Protein AF-A0A1C2IQT3-F1 (afdb_monomer)

Radius of gyration: 15.0 Å; Cα contacts (8 Å, |Δi|>4): 95; chains: 1; bounding box: 45×23×40 Å

Organism: Acidithiobacillus thiooxidans (NCBI:txid930)

Mean predicted aligned error: 9.31 Å

pLDDT: mean 73.06, std 16.14, range [29.69, 90.25]

Sequence (119 aa):
MACEVQERSLEPLPKTLYGWYGCHVRKELSIRDALYTIPDLINIDALQNAEMCPLHGIIHQIGGGEELVQLHQEWHLNYAQAASQLQSGFSMDTLREDLDATRNKLRTLIERKIGLRPA

Foldseek 3Di:
DDPPPPPPDPPPQPPAVLSVLLCCLVVVPPLVVCLVPPLVPDDLVCLLDLVNPPSLVCCVVSVHDPVLNVLSNLLSNLSSVSSVVVVVPDDVVVSVVVNVVSSVVNNCVSCVVSVHDDD

Secondary structure (DSSP, 8-state):
--------------SSHHHHHHHHHHHTHHHHHHHHH-GGG--HHHHT-GGGSTTGGGTTTTT--HHHHHHHHHHHHHHHHHHHHHHTT--HHHHHHHHHHHHHHHHHHHHHHTTPPP-

Solvent-accessible surface area (backbone atoms only — not comparable to full-atom values): 6983 Å² total; per-residue (Å²): 133,85,83,79,74,81,75,78,72,86,68,79,62,52,101,41,68,51,29,53,50,45,48,47,72,73,59,51,53,61,64,56,52,38,53,75,74,47,33,81,78,56,59,46,77,61,39,50,37,36,80,75,35,75,69,53,74,40,35,62,80,50,70,44,53,69,71,54,54,52,42,50,38,52,40,24,40,51,51,22,52,46,38,53,40,43,64,70,69,52,59,67,80,81,45,45,64,64,54,49,49,44,50,49,52,47,48,47,54,45,30,58,74,73,72,42,79,80,129

Structure (mmCIF, N/CA/C/O backbone):
data_AF-A0A1C2IQT3-F1
#
_entry.id   AF-A0A1C2IQT3-F1
#
loop_
_atom_site.group_PDB
_atom_site.id
_atom_site.type_symbol
_atom_site.label_atom_id
_atom_site.label_alt_id
_atom_site.label_comp_id
_atom_site.label_asym_id
_atom_site.label_entity_id
_atom_site.label_seq_id
_atom_site.pdbx_PDB_ins_code
_atom_site.Cartn_x
_atom_site.Cartn_y
_atom_site.Cartn_z
_atom_site.occupancy
_atom_site.B_iso_or_equiv
_atom_site.auth_seq_id
_atom_site.auth_comp_id
_atom_site.auth_asym_id
_atom_site.auth_atom_id
_atom_site.pdbx_PDB_model_num
ATOM 1 N N . MET A 1 1 ? -29.081 0.317 -4.951 1.00 36.09 1 MET A N 1
ATOM 2 C CA . MET A 1 1 ? -28.092 1.362 -5.290 1.00 36.09 1 MET A CA 1
ATOM 3 C C . MET A 1 1 ? -26.826 0.662 -5.733 1.00 36.09 1 MET A C 1
ATOM 5 O O . MET A 1 1 ? -26.226 -0.026 -4.920 1.00 36.09 1 MET A O 1
ATOM 9 N N . ALA A 1 2 ? -26.492 0.744 -7.019 1.00 31.72 2 ALA A N 1
ATOM 10 C CA . ALA A 1 2 ? -25.230 0.233 -7.536 1.00 31.72 2 ALA A CA 1
ATOM 11 C C . ALA A 1 2 ? -24.120 1.207 -7.123 1.00 31.72 2 ALA A C 1
ATOM 13 O O . ALA A 1 2 ? -24.223 2.404 -7.382 1.00 31.72 2 ALA A O 1
ATOM 14 N N . CYS A 1 3 ? -23.107 0.703 -6.421 1.00 29.69 3 CYS A N 1
ATOM 15 C CA . CYS A 1 3 ? -21.893 1.454 -6.143 1.00 29.69 3 CYS A CA 1
ATOM 16 C C . CYS A 1 3 ? -21.087 1.473 -7.444 1.00 29.69 3 CYS A C 1
ATOM 18 O O . CYS A 1 3 ? -20.400 0.507 -7.771 1.00 29.69 3 CYS A O 1
ATOM 20 N N . GLU A 1 4 ? -21.250 2.527 -8.238 1.00 30.80 4 GLU A N 1
ATOM 21 C CA . GLU A 1 4 ? -20.409 2.770 -9.404 1.00 30.80 4 GLU A CA 1
ATOM 22 C C . GLU A 1 4 ? -19.025 3.200 -8.914 1.00 30.80 4 GLU A C 1
ATOM 24 O O . GLU A 1 4 ? -18.711 4.383 -8.786 1.00 30.80 4 GLU A O 1
ATOM 29 N N . VAL A 1 5 ? -18.177 2.216 -8.614 1.00 36.88 5 VAL A N 1
ATOM 30 C CA . VAL A 1 5 ? -16.735 2.441 -8.569 1.00 36.88 5 VAL A CA 1
ATOM 31 C C . VAL A 1 5 ? -16.333 2.745 -10.007 1.00 36.88 5 VAL A C 1
ATOM 33 O O . VAL A 1 5 ? -16.208 1.840 -10.829 1.00 36.88 5 VAL A O 1
ATOM 36 N N . GLN A 1 6 ? -16.174 4.027 -10.341 1.00 33.28 6 GLN A N 1
ATOM 37 C CA . GLN A 1 6 ? -15.450 4.420 -11.547 1.00 33.28 6 GLN A CA 1
ATOM 38 C C . GLN A 1 6 ? -13.994 3.970 -11.381 1.00 33.28 6 GLN A C 1
ATOM 40 O O . GLN A 1 6 ? -13.122 4.734 -10.963 1.00 33.28 6 GLN A O 1
ATOM 45 N N . GLU A 1 7 ? -13.730 2.701 -11.690 1.00 39.50 7 GLU A N 1
ATOM 46 C CA . GLU A 1 7 ? -12.392 2.197 -11.950 1.00 39.50 7 GLU A CA 1
ATOM 47 C C . GLU A 1 7 ? -11.865 2.945 -13.174 1.00 39.50 7 GLU A C 1
ATOM 49 O O . GLU A 1 7 ? -12.146 2.606 -14.324 1.00 39.50 7 GLU A O 1
ATOM 54 N N . ARG A 1 8 ? -11.135 4.038 -12.927 1.00 41.66 8 ARG A N 1
ATOM 55 C CA . ARG A 1 8 ? -10.430 4.761 -13.982 1.00 41.66 8 ARG A CA 1
ATOM 56 C C . ARG A 1 8 ? -9.512 3.781 -14.717 1.00 41.66 8 ARG A C 1
ATOM 58 O O . ARG A 1 8 ? -8.607 3.201 -14.115 1.00 41.66 8 ARG A O 1
ATOM 65 N N . SER A 1 9 ? -9.835 3.628 -16.003 1.00 39.44 9 SER A N 1
ATOM 66 C CA . SER A 1 9 ? -9.127 2.986 -17.113 1.00 39.44 9 SER A CA 1
ATOM 67 C C . SER A 1 9 ? -7.888 2.161 -16.747 1.00 39.44 9 SER A C 1
ATOM 69 O O . SER A 1 9 ? -6.862 2.674 -16.294 1.00 39.44 9 SER A O 1
ATOM 71 N N . LEU A 1 10 ? -7.985 0.863 -17.037 1.00 42.66 10 LEU A N 1
ATOM 72 C CA . LEU A 1 10 ? -6.881 -0.080 -17.191 1.00 42.66 10 LEU A CA 1
ATOM 73 C C . LEU A 1 10 ? -6.022 0.322 -18.405 1.00 42.66 10 LEU A C 1
ATOM 75 O O . LEU A 1 10 ? -5.975 -0.403 -19.398 1.00 42.66 10 LEU A O 1
ATOM 79 N N . GLU A 1 11 ? -5.351 1.474 -18.376 1.00 45.00 11 GLU A N 1
ATOM 80 C CA . GLU A 1 11 ? -4.244 1.658 -19.314 1.00 45.00 11 GLU A CA 1
ATOM 81 C C . GLU A 1 11 ? -3.223 0.552 -19.044 1.00 45.00 11 GLU A C 1
ATOM 83 O O . GLU A 1 11 ? -2.983 0.224 -17.873 1.00 45.00 11 GLU A O 1
ATOM 88 N N . PRO A 1 12 ? -2.690 -0.102 -20.090 1.00 50.00 12 PRO A N 1
ATOM 89 C CA . PRO A 1 12 ? -1.898 -1.295 -19.897 1.00 50.00 12 PRO A CA 1
ATOM 90 C C . PRO A 1 12 ? -0.638 -0.903 -19.134 1.00 50.00 12 PRO A C 1
ATOM 92 O O . PRO A 1 12 ? 0.298 -0.336 -19.697 1.00 50.00 12 PRO A O 1
ATOM 95 N N . LEU A 1 13 ? -0.618 -1.230 -17.839 1.00 51.34 13 LEU A N 1
ATOM 96 C CA . LEU A 1 13 ? 0.615 -1.310 -17.076 1.00 51.34 13 LEU A CA 1
ATOM 97 C C . LEU A 1 13 ? 1.577 -2.153 -17.924 1.00 51.34 13 LEU A C 1
ATOM 99 O O . LEU A 1 13 ? 1.156 -3.186 -18.465 1.00 51.34 13 LEU A O 1
ATOM 103 N N . PRO A 1 14 ? 2.818 -1.689 -18.145 1.00 53.06 14 PRO A N 1
ATOM 104 C CA . PRO A 1 14 ? 3.712 -2.338 -19.088 1.00 53.06 14 PRO A CA 1
ATOM 105 C C . PRO A 1 14 ? 3.828 -3.825 -18.747 1.00 53.06 14 PRO A C 1
ATOM 107 O O . PRO A 1 14 ? 3.830 -4.191 -17.572 1.00 53.06 14 PRO A O 1
ATOM 110 N N . LYS A 1 15 ? 3.933 -4.691 -19.767 1.00 57.09 15 LYS A N 1
ATOM 111 C CA . LYS A 1 15 ? 4.136 -6.151 -19.620 1.00 57.09 15 LYS A CA 1
ATOM 112 C C . LYS A 1 15 ? 5.527 -6.491 -19.049 1.00 57.09 15 LYS A C 1
ATOM 114 O O . LYS A 1 15 ? 6.178 -7.435 -19.483 1.00 57.09 15 LYS A O 1
ATOM 119 N N . THR A 1 16 ? 6.024 -5.674 -18.132 1.00 60.72 16 THR A N 1
ATOM 120 C CA . THR A 1 16 ? 7.279 -5.832 -17.414 1.00 60.72 16 THR A CA 1
ATOM 121 C C . THR A 1 16 ? 6.968 -6.379 -16.027 1.00 60.72 16 THR A C 1
ATOM 123 O O . THR A 1 16 ? 5.892 -6.138 -15.474 1.00 60.72 16 THR A O 1
ATOM 126 N N . LEU A 1 17 ? 7.921 -7.094 -15.427 1.0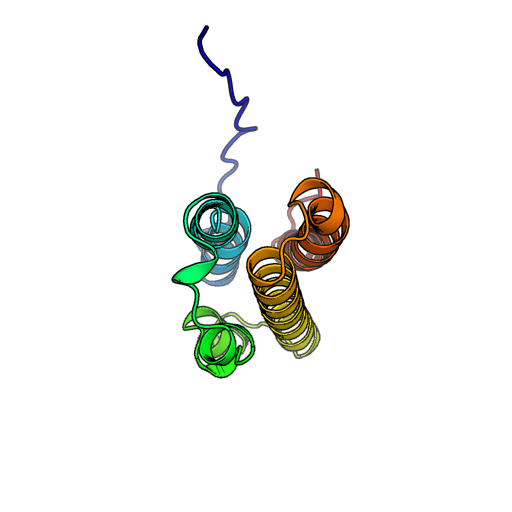0 62.00 17 LEU A N 1
ATOM 127 C CA . LEU A 1 17 ? 7.790 -7.549 -14.038 1.00 62.00 17 LEU A CA 1
ATOM 128 C C . LEU A 1 17 ? 7.555 -6.369 -13.074 1.00 62.00 17 LEU A C 1
ATOM 130 O O . LEU A 1 17 ? 6.858 -6.511 -12.074 1.00 62.00 17 LEU A O 1
ATOM 134 N N . TYR A 1 18 ? 8.051 -5.181 -13.428 1.00 66.94 18 TYR A N 1
ATOM 135 C CA . TYR A 1 18 ? 7.810 -3.938 -12.702 1.00 66.94 18 TYR A CA 1
ATOM 136 C C . TYR A 1 18 ? 6.353 -3.449 -12.808 1.00 66.94 18 TYR A C 1
ATOM 138 O O . TYR A 1 18 ? 5.764 -3.029 -11.814 1.00 66.94 18 TYR A O 1
ATOM 146 N N . GLY A 1 19 ? 5.737 -3.548 -13.992 1.00 61.91 19 GLY A N 1
ATOM 147 C CA . GLY A 1 19 ? 4.310 -3.270 -14.181 1.00 61.91 19 GLY A CA 1
ATOM 148 C C . GLY A 1 19 ? 3.415 -4.276 -13.4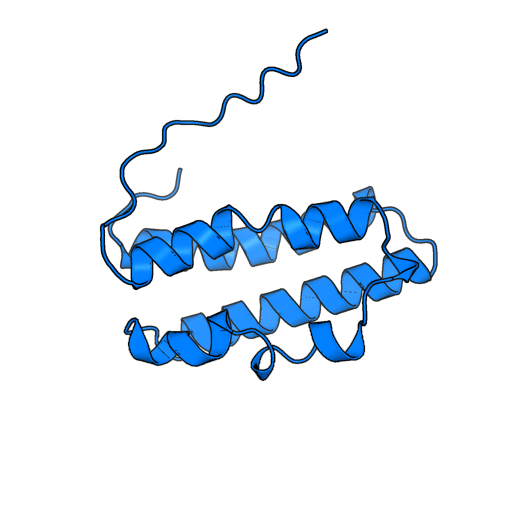51 1.00 61.91 19 GLY A C 1
ATOM 149 O O . GLY A 1 19 ? 2.427 -3.875 -12.842 1.00 61.91 19 GLY A O 1
ATOM 150 N N . TRP A 1 20 ? 3.799 -5.559 -13.426 1.00 69.56 20 TRP A N 1
ATOM 151 C CA . TRP A 1 20 ? 3.125 -6.602 -12.639 1.00 69.56 20 TRP A CA 1
ATOM 152 C C . TRP A 1 20 ? 3.204 -6.326 -11.131 1.00 69.56 20 TRP A C 1
ATOM 154 O O . TRP A 1 20 ? 2.181 -6.354 -10.452 1.00 69.56 20 TRP A O 1
ATOM 164 N N . TYR A 1 21 ? 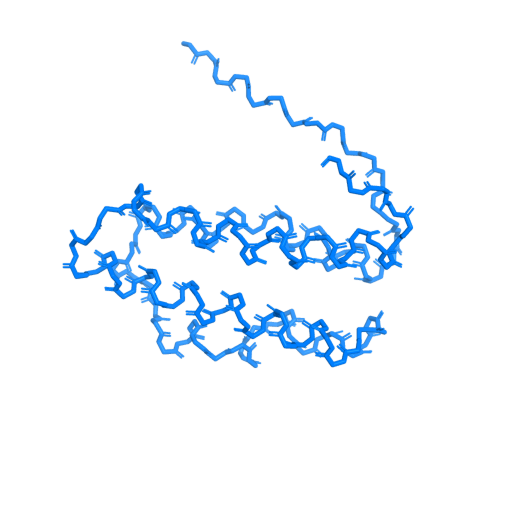4.384 -5.974 -10.613 1.00 72.12 21 TYR A N 1
ATOM 165 C CA . TYR A 1 21 ? 4.565 -5.563 -9.217 1.00 72.12 21 TYR A CA 1
ATOM 166 C C . TYR A 1 21 ? 3.699 -4.339 -8.876 1.00 72.12 21 TYR A C 1
ATOM 168 O O . TYR A 1 21 ? 2.990 -4.331 -7.871 1.00 72.12 21 TYR A O 1
ATOM 176 N N . GLY A 1 22 ? 3.668 -3.342 -9.765 1.00 68.00 22 GLY A N 1
ATOM 177 C CA . GLY A 1 22 ? 2.793 -2.178 -9.642 1.00 68.00 22 GLY A CA 1
ATOM 178 C C . GLY A 1 22 ? 1.303 -2.510 -9.647 1.00 68.00 22 GLY A C 1
ATOM 179 O O . GLY A 1 22 ? 0.547 -1.916 -8.877 1.00 68.00 22 GLY A O 1
ATOM 180 N N . CYS A 1 23 ? 0.869 -3.484 -10.460 1.00 68.44 23 CYS A N 1
ATOM 181 C CA . CYS A 1 23 ? -0.496 -4.006 -10.396 1.00 68.44 23 CYS A CA 1
ATOM 182 C C . CYS A 1 23 ? -0.811 -4.541 -9.004 1.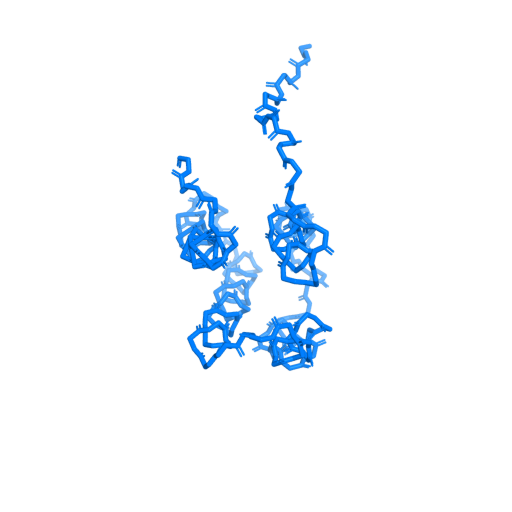00 68.44 23 CYS A C 1
ATOM 184 O O . CYS A 1 23 ? -1.885 -4.238 -8.505 1.00 68.44 23 CYS A O 1
ATOM 186 N N . HIS A 1 24 ? 0.084 -5.321 -8.395 1.00 72.31 24 HIS A N 1
ATOM 187 C CA . HIS A 1 24 ? -0.147 -5.905 -7.071 1.00 72.31 24 HIS A CA 1
ATOM 188 C C . HIS A 1 24 ? -0.205 -4.845 -5.986 1.00 72.31 24 HIS A C 1
ATOM 190 O O . HIS A 1 24 ? -1.201 -4.772 -5.283 1.00 72.31 24 HIS A O 1
ATOM 196 N N . VAL A 1 25 ? 0.756 -3.922 -5.947 1.00 69.00 25 VAL A N 1
ATOM 197 C CA . VAL A 1 25 ? 0.715 -2.784 -5.013 1.00 69.00 25 VAL A CA 1
ATOM 198 C C . VAL A 1 25 ? -0.582 -1.972 -5.153 1.00 69.00 25 VAL A C 1
ATOM 200 O O . VAL A 1 25 ? -1.161 -1.534 -4.162 1.00 69.00 25 VAL A O 1
ATOM 203 N N . ARG A 1 26 ? -1.075 -1.779 -6.384 1.00 63.38 26 ARG A N 1
ATOM 204 C CA . ARG A 1 26 ? -2.332 -1.061 -6.651 1.00 63.38 26 ARG A CA 1
ATOM 205 C C . ARG A 1 26 ? -3.585 -1.895 -6.336 1.00 63.38 26 ARG A C 1
ATOM 207 O O . ARG A 1 26 ? -4.602 -1.314 -5.967 1.00 63.38 26 ARG A O 1
ATOM 214 N N . LYS A 1 27 ? -3.535 -3.218 -6.530 1.00 58.66 27 LYS A N 1
ATOM 215 C CA . LYS A 1 27 ? -4.650 -4.173 -6.370 1.00 58.66 27 LYS A CA 1
ATOM 216 C C . LYS A 1 27 ? -4.700 -4.854 -5.007 1.00 58.66 27 LYS A C 1
ATOM 218 O O . LYS A 1 27 ? -5.633 -5.622 -4.792 1.00 58.66 27 LYS A O 1
ATOM 223 N N . GLU A 1 28 ? -3.782 -4.555 -4.091 1.00 60.12 28 GLU A N 1
ATOM 224 C CA . GLU A 1 28 ? -3.782 -4.975 -2.676 1.00 60.12 28 GLU A CA 1
ATOM 225 C C . GLU A 1 28 ? -4.919 -4.304 -1.868 1.00 60.12 28 GLU A C 1
ATOM 227 O O . GLU A 1 28 ? -4.767 -3.793 -0.761 1.00 60.12 28 GLU A O 1
ATOM 232 N N . LEU A 1 29 ? -6.112 -4.347 -2.462 1.00 51.97 29 LEU A N 1
ATOM 233 C CA . LEU A 1 29 ? -7.418 -4.345 -1.830 1.00 51.97 29 LEU A CA 1
ATOM 234 C C . LEU A 1 29 ? -7.486 -5.446 -0.759 1.00 5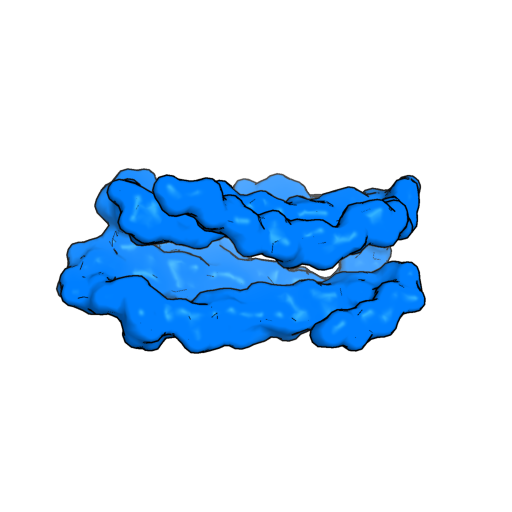1.97 29 LEU A C 1
ATOM 236 O O . LEU A 1 29 ? -8.133 -5.244 0.253 1.00 51.97 29 LEU A O 1
ATOM 240 N N . SER A 1 30 ? -6.763 -6.562 -0.916 1.00 54.56 30 SER A N 1
ATOM 241 C CA . SER A 1 30 ? -6.775 -7.702 0.010 1.00 54.56 30 SER A CA 1
ATOM 242 C C . SER A 1 30 ? -6.381 -7.353 1.439 1.00 54.56 30 SER A C 1
ATOM 244 O O . SER A 1 30 ? -7.150 -7.645 2.349 1.00 54.56 30 SER A O 1
ATOM 246 N N . ILE A 1 31 ? -5.220 -6.731 1.667 1.00 63.62 31 ILE A N 1
ATOM 247 C CA . ILE A 1 31 ? -4.777 -6.444 3.041 1.00 63.62 31 ILE A CA 1
ATOM 248 C C . ILE A 1 31 ? -5.610 -5.307 3.638 1.00 63.62 31 ILE A C 1
ATOM 250 O O . ILE A 1 31 ? -6.019 -5.375 4.795 1.00 63.62 31 ILE A O 1
ATOM 254 N N . ARG A 1 32 ? -5.921 -4.276 2.845 1.00 66.25 32 ARG A N 1
ATOM 255 C CA . ARG A 1 32 ? -6.758 -3.165 3.302 1.00 66.25 32 ARG A CA 1
ATOM 256 C C . ARG A 1 32 ? -8.160 -3.648 3.680 1.00 66.25 32 ARG A C 1
ATOM 258 O O . ARG A 1 32 ? -8.636 -3.342 4.764 1.00 66.25 32 ARG A O 1
ATOM 265 N N . ASP A 1 33 ? -8.818 -4.413 2.819 1.00 66.44 33 ASP A N 1
ATOM 266 C CA . ASP A 1 33 ? -10.175 -4.898 3.066 1.00 66.44 33 ASP A CA 1
ATOM 267 C C . ASP A 1 33 ? -10.182 -5.980 4.168 1.00 66.44 33 ASP A C 1
ATOM 269 O O . ASP A 1 33 ? -11.135 -6.052 4.945 1.00 66.44 33 ASP A O 1
ATOM 273 N N . ALA A 1 34 ? -9.094 -6.748 4.327 1.00 72.50 34 ALA A N 1
ATOM 274 C CA . ALA A 1 34 ? -8.898 -7.622 5.486 1.00 72.50 34 ALA A CA 1
ATOM 275 C C . ALA A 1 34 ? -8.802 -6.830 6.800 1.00 72.50 34 ALA A C 1
ATOM 277 O O . ALA A 1 34 ? -9.459 -7.214 7.765 1.00 72.50 34 ALA A O 1
ATOM 278 N N . LEU A 1 35 ? -8.084 -5.697 6.833 1.00 76.12 35 LEU A N 1
ATOM 279 C CA . LEU A 1 35 ? -8.059 -4.797 7.999 1.00 76.12 35 LEU A CA 1
ATOM 280 C C . LEU A 1 35 ? -9.458 -4.277 8.352 1.00 76.12 35 LEU A C 1
ATOM 282 O O . LEU A 1 35 ? -9.788 -4.155 9.528 1.00 76.12 35 LEU A O 1
ATOM 286 N N . TYR A 1 36 ? -10.294 -4.000 7.348 1.00 72.62 36 TYR A N 1
ATOM 287 C CA . TYR A 1 36 ? -11.676 -3.553 7.560 1.00 72.62 36 TYR A CA 1
ATOM 288 C C . TYR A 1 36 ? -12.621 -4.660 8.050 1.00 72.62 36 TYR A C 1
ATOM 290 O O . TYR A 1 36 ? -13.633 -4.349 8.673 1.00 72.62 36 TYR A O 1
ATOM 298 N N . THR A 1 37 ? -12.335 -5.927 7.740 1.00 75.50 37 THR A N 1
ATOM 299 C CA . THR A 1 37 ? -13.306 -7.023 7.903 1.00 75.50 37 THR A CA 1
ATOM 300 C C . THR A 1 37 ? -12.961 -7.955 9.061 1.00 75.50 37 THR A C 1
ATOM 302 O O . THR A 1 37 ? -13.859 -8.398 9.772 1.00 75.50 37 THR A O 1
ATOM 305 N N . ILE A 1 38 ? -11.676 -8.271 9.233 1.00 80.44 38 ILE A N 1
ATOM 306 C CA . ILE A 1 38 ? -11.169 -9.282 10.174 1.00 80.44 38 ILE A CA 1
ATOM 307 C C . ILE A 1 38 ? -9.825 -8.853 10.799 1.00 80.44 38 ILE A C 1
ATOM 309 O O . ILE A 1 38 ? -8.833 -9.583 10.697 1.00 80.44 38 ILE A O 1
ATOM 313 N N . PRO A 1 39 ? -9.735 -7.660 11.420 1.00 79.00 39 PRO A N 1
ATOM 314 C CA . PRO A 1 39 ? -8.471 -7.152 11.954 1.00 79.00 39 PRO A CA 1
ATOM 315 C C . PRO A 1 39 ? -7.860 -8.075 13.017 1.00 79.00 39 PRO A C 1
ATOM 317 O O . PRO A 1 39 ? -6.643 -8.140 13.129 1.00 79.00 39 PRO A O 1
ATOM 320 N N . ASP A 1 40 ? -8.674 -8.822 13.761 1.00 81.44 40 ASP A N 1
ATOM 321 C CA . ASP A 1 40 ? -8.284 -9.780 14.802 1.00 81.44 40 ASP A CA 1
ATOM 322 C C . ASP A 1 40 ? -7.586 -11.041 14.267 1.00 81.44 40 ASP A C 1
ATOM 324 O O . ASP A 1 40 ? -6.797 -11.659 14.979 1.00 81.44 40 ASP A O 1
ATOM 328 N N . LEU A 1 41 ? -7.826 -11.405 13.005 1.00 82.62 41 LEU A N 1
ATOM 329 C CA . LEU A 1 41 ? -7.187 -12.557 12.361 1.00 82.62 41 LEU A CA 1
ATOM 330 C C . LEU A 1 41 ? -5.854 -12.202 11.687 1.00 82.62 41 LEU A C 1
ATOM 332 O O . LEU A 1 41 ? -5.155 -13.087 11.186 1.00 82.62 41 LEU A O 1
ATOM 336 N N . ILE A 1 42 ? -5.491 -10.917 11.656 1.00 83.75 42 ILE A N 1
ATOM 337 C CA . ILE A 1 42 ? -4.241 -10.462 11.054 1.00 83.75 42 ILE A CA 1
ATOM 338 C C . ILE A 1 42 ? -3.078 -10.721 12.009 1.00 83.75 42 ILE A C 1
ATOM 340 O O . ILE A 1 42 ? -3.013 -10.202 13.123 1.00 83.75 42 ILE A O 1
ATOM 344 N N . ASN A 1 43 ? -2.110 -11.497 11.525 1.00 86.31 43 ASN A N 1
ATOM 345 C CA . ASN A 1 43 ? -0.849 -11.715 12.213 1.00 86.31 43 ASN A CA 1
ATOM 346 C C . ASN A 1 43 ? 0.060 -10.483 12.047 1.00 86.31 43 ASN A C 1
ATOM 348 O O . ASN A 1 43 ? 0.713 -10.320 11.014 1.00 86.31 43 ASN A O 1
ATOM 352 N N . ILE A 1 44 ? 0.101 -9.632 13.076 1.00 88.69 44 ILE A N 1
ATOM 353 C CA . ILE A 1 44 ? 0.923 -8.412 13.119 1.00 88.69 44 ILE A CA 1
ATOM 354 C C . ILE A 1 44 ? 2.410 -8.738 12.954 1.00 88.69 44 ILE A C 1
ATOM 356 O O . ILE A 1 44 ? 3.100 -8.048 12.203 1.00 88.69 44 ILE A O 1
ATOM 360 N N . ASP A 1 45 ? 2.896 -9.808 13.590 1.00 87.06 45 ASP A N 1
ATOM 361 C CA . ASP A 1 45 ? 4.310 -10.189 13.525 1.00 87.06 45 ASP A CA 1
ATOM 362 C C . ASP A 1 45 ? 4.735 -10.587 12.115 1.00 87.06 45 ASP A C 1
ATOM 364 O O . ASP A 1 45 ? 5.862 -10.318 11.693 1.00 87.06 45 ASP A O 1
ATOM 368 N N . ALA A 1 46 ? 3.821 -11.205 11.367 1.00 85.38 46 ALA A N 1
ATOM 369 C CA . ALA A 1 46 ? 4.063 -11.515 9.973 1.00 85.38 46 ALA A CA 1
ATOM 370 C C . ALA A 1 46 ? 4.015 -10.267 9.087 1.00 85.38 46 ALA A C 1
ATOM 372 O O . ALA A 1 46 ? 4.824 -10.131 8.173 1.00 85.38 46 ALA A O 1
ATOM 373 N N . LEU A 1 47 ? 3.089 -9.356 9.383 1.00 84.75 47 LEU A N 1
ATOM 374 C CA . LEU A 1 47 ? 2.860 -8.139 8.615 1.00 84.75 47 LEU A CA 1
ATOM 375 C C . LEU A 1 47 ? 4.000 -7.123 8.764 1.00 84.75 47 LEU A C 1
ATOM 377 O O . LEU A 1 47 ? 4.333 -6.456 7.798 1.00 84.75 47 LEU A O 1
ATOM 381 N N . GLN A 1 48 ? 4.641 -7.026 9.934 1.00 89.31 48 GLN A N 1
ATOM 382 C CA . GLN A 1 48 ? 5.794 -6.132 10.131 1.00 89.31 48 GLN A CA 1
ATOM 383 C C . GLN A 1 48 ? 7.063 -6.611 9.407 1.00 89.31 48 GLN A C 1
ATOM 385 O O . GLN A 1 48 ? 7.974 -5.818 9.166 1.00 89.31 48 GLN A O 1
ATOM 390 N N . ASN A 1 49 ? 7.142 -7.900 9.058 1.00 88.94 49 ASN A N 1
ATOM 391 C CA . ASN A 1 49 ? 8.297 -8.464 8.374 1.00 88.94 49 ASN A CA 1
ATOM 392 C C . ASN A 1 49 ? 8.088 -8.475 6.856 1.00 88.94 49 ASN A C 1
ATOM 394 O O . ASN A 1 49 ? 7.635 -9.462 6.2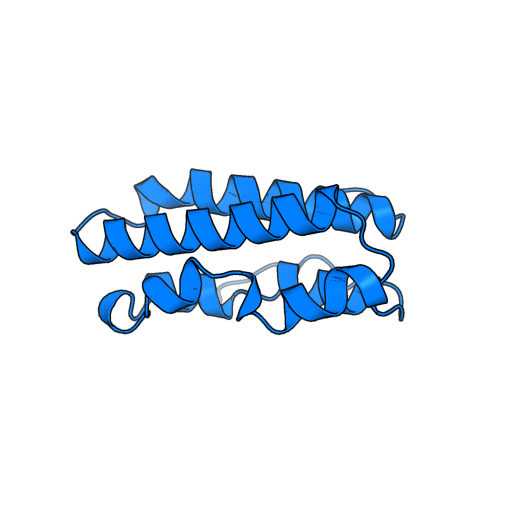70 1.00 88.94 49 ASN A O 1
ATOM 398 N N . ALA A 1 50 ? 8.498 -7.382 6.212 1.00 86.00 50 ALA A N 1
ATOM 399 C CA . ALA A 1 50 ? 8.422 -7.235 4.763 1.00 86.00 50 ALA A CA 1
ATOM 400 C C . ALA A 1 50 ? 9.131 -8.366 3.997 1.00 86.00 50 ALA A C 1
ATOM 402 O O . ALA A 1 50 ? 8.689 -8.712 2.907 1.00 86.00 50 ALA A O 1
ATOM 403 N N . GLU A 1 51 ? 10.178 -8.989 4.547 1.00 85.88 51 GLU A N 1
ATOM 404 C CA . GLU A 1 51 ? 10.908 -10.078 3.879 1.00 85.88 51 GLU A CA 1
ATOM 405 C C . GLU A 1 51 ? 10.068 -11.350 3.719 1.00 85.88 51 GLU A C 1
ATOM 407 O O . GLU A 1 51 ? 10.326 -12.153 2.822 1.00 85.88 51 GLU A O 1
ATOM 412 N N . MET A 1 52 ? 9.024 -11.521 4.538 1.00 84.69 52 MET A N 1
ATOM 413 C CA . MET A 1 52 ? 8.062 -12.612 4.366 1.00 84.69 52 MET A CA 1
ATOM 414 C C . MET A 1 52 ? 7.042 -12.335 3.260 1.00 84.69 52 MET A C 1
ATOM 416 O O . MET A 1 52 ? 6.323 -13.246 2.846 1.00 84.69 52 MET A O 1
ATOM 420 N N . CYS A 1 53 ? 6.976 -11.102 2.751 1.00 83.88 53 CYS A N 1
ATOM 421 C CA . CYS A 1 53 ? 6.152 -10.774 1.603 1.00 83.88 53 CYS A CA 1
ATOM 422 C C . CYS A 1 53 ? 6.823 -11.290 0.320 1.00 83.88 53 CYS A C 1
ATOM 424 O O . CYS A 1 53 ? 7.923 -10.844 -0.022 1.00 83.88 53 CYS A O 1
ATOM 426 N N . PRO A 1 54 ? 6.158 -12.149 -0.475 1.00 80.38 54 PRO A N 1
ATOM 427 C CA . PRO A 1 54 ? 6.708 -12.619 -1.747 1.00 80.38 54 PRO A CA 1
ATOM 428 C C . PRO A 1 54 ? 7.061 -11.482 -2.717 1.00 80.38 54 PRO A C 1
ATOM 430 O O . PRO A 1 54 ? 7.963 -11.624 -3.542 1.00 80.38 54 PRO A O 1
ATOM 433 N N . LEU A 1 55 ? 6.378 -10.335 -2.607 1.00 81.00 55 LEU A N 1
ATOM 434 C CA . LEU A 1 55 ? 6.674 -9.149 -3.408 1.00 81.00 55 LEU A CA 1
ATOM 435 C C . LEU A 1 55 ? 8.004 -8.495 -3.022 1.00 81.00 55 LEU A C 1
ATOM 437 O O . LEU A 1 55 ? 8.651 -7.916 -3.889 1.00 81.00 55 LEU A O 1
ATOM 441 N N . HIS A 1 56 ? 8.439 -8.602 -1.766 1.00 84.88 56 HIS A N 1
ATOM 442 C CA . HIS A 1 56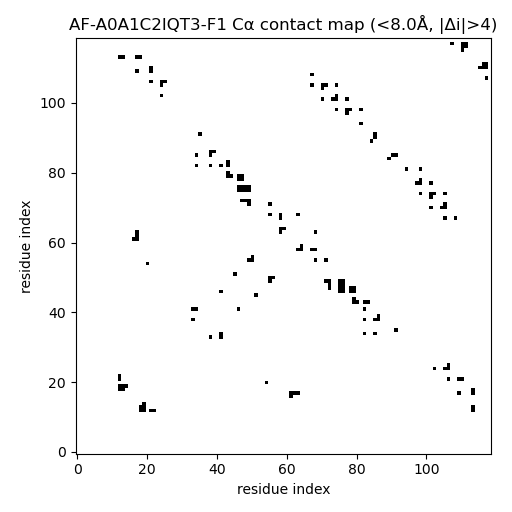 ? 9.713 -8.044 -1.321 1.00 84.88 56 HIS A CA 1
ATOM 443 C C . HIS A 1 56 ? 10.896 -8.776 -1.967 1.00 84.88 56 HIS A C 1
ATOM 445 O O . HIS A 1 56 ? 11.793 -8.142 -2.523 1.00 84.88 56 HIS A O 1
ATOM 451 N N . GLY A 1 57 ? 10.841 -10.113 -2.018 1.00 82.44 57 GLY A N 1
ATOM 452 C CA . GLY A 1 57 ? 11.898 -10.954 -2.599 1.00 82.44 57 GLY A CA 1
ATOM 453 C C . GLY A 1 57 ? 12.135 -10.765 -4.106 1.00 82.44 57 GLY A C 1
ATOM 454 O O . GLY A 1 57 ? 13.171 -11.182 -4.631 1.00 82.44 57 GLY A O 1
ATOM 455 N N . ILE A 1 58 ? 11.207 -10.118 -4.818 1.00 81.00 58 ILE A N 1
ATOM 456 C CA . ILE A 1 58 ? 11.335 -9.850 -6.256 1.00 81.00 58 ILE A CA 1
ATOM 457 C C . ILE A 1 58 ? 11.760 -8.411 -6.575 1.00 81.00 58 ILE A C 1
ATOM 459 O O . ILE A 1 58 ? 12.041 -8.129 -7.738 1.00 81.00 58 ILE A O 1
ATOM 463 N N . ILE A 1 59 ? 11.850 -7.501 -5.590 1.00 82.81 59 ILE A N 1
ATOM 464 C CA . ILE A 1 59 ? 12.129 -6.068 -5.826 1.00 82.81 59 ILE A CA 1
ATOM 465 C C . ILE A 1 59 ? 13.430 -5.868 -6.614 1.00 82.81 59 ILE A C 1
ATOM 467 O O . ILE A 1 59 ? 13.450 -5.148 -7.611 1.00 82.81 59 ILE A O 1
ATOM 471 N N . HIS A 1 60 ? 14.510 -6.550 -6.238 1.00 81.44 60 HIS A N 1
ATOM 472 C CA . HIS A 1 60 ? 15.770 -6.449 -6.978 1.00 81.44 60 HIS A CA 1
ATOM 473 C C . HIS A 1 60 ? 15.690 -7.096 -8.370 1.00 81.44 60 HIS A C 1
ATOM 475 O O . HIS A 1 60 ? 16.266 -6.579 -9.326 1.00 81.44 60 HIS A O 1
ATOM 481 N N . GLN A 1 61 ? 14.927 -8.184 -8.516 1.00 77.75 61 GLN A N 1
ATOM 482 C CA . GLN A 1 61 ? 14.768 -8.907 -9.787 1.00 77.75 61 GLN A CA 1
ATOM 483 C C . GLN A 1 61 ? 14.017 -8.079 -10.833 1.00 77.75 61 GLN A C 1
ATOM 485 O O . GLN A 1 61 ? 14.267 -8.208 -12.030 1.00 77.75 61 GLN A O 1
ATOM 490 N N . ILE A 1 62 ? 13.121 -7.194 -10.388 1.00 72.81 62 ILE A N 1
ATOM 491 C CA . ILE A 1 62 ? 12.419 -6.262 -11.274 1.00 72.81 62 ILE A CA 1
ATOM 492 C C . ILE A 1 62 ? 13.251 -5.012 -11.603 1.00 72.81 62 ILE A C 1
ATOM 494 O O . ILE A 1 62 ? 12.788 -4.168 -12.363 1.00 72.81 62 ILE A O 1
ATOM 498 N N . GLY A 1 63 ? 14.469 -4.874 -11.066 1.00 75.12 63 GLY A N 1
ATOM 499 C CA . GLY A 1 63 ? 15.287 -3.664 -11.205 1.00 75.12 63 GLY A CA 1
ATOM 500 C C . GLY A 1 63 ? 14.897 -2.545 -10.231 1.00 75.12 63 GLY A C 1
ATOM 501 O O . GLY A 1 63 ? 15.200 -1.373 -10.467 1.00 75.12 63 GLY A O 1
ATOM 502 N N . GLY A 1 64 ? 14.196 -2.885 -9.146 1.00 77.38 64 GLY A N 1
ATOM 503 C CA . GLY A 1 64 ? 13.961 -1.996 -8.015 1.00 77.38 64 GLY A CA 1
ATOM 504 C C . GLY A 1 64 ? 15.254 -1.728 -7.246 1.00 77.38 64 GLY A C 1
ATOM 505 O O . GLY A 1 64 ? 16.023 -2.646 -6.964 1.00 77.38 64 GLY A O 1
ATOM 506 N N . GLY A 1 65 ? 15.497 -0.457 -6.929 1.00 83.81 65 GLY A N 1
ATOM 507 C CA . GLY A 1 65 ? 16.603 -0.042 -6.064 1.00 83.81 65 GLY A CA 1
ATOM 508 C C . GLY A 1 65 ? 16.190 0.038 -4.594 1.00 83.81 65 GLY A C 1
ATOM 509 O O . GLY A 1 65 ? 15.022 -0.164 -4.263 1.00 83.81 65 GLY A O 1
ATOM 510 N N . GLU A 1 66 ? 17.140 0.423 -3.742 1.00 87.31 66 GLU A N 1
ATOM 511 C CA . GLU A 1 66 ? 16.961 0.573 -2.287 1.00 87.31 66 GLU A CA 1
ATOM 512 C C . GLU A 1 66 ? 15.762 1.446 -1.898 1.00 87.31 66 GLU A C 1
ATOM 514 O O . GLU A 1 66 ? 15.055 1.142 -0.946 1.00 87.31 66 GLU A O 1
ATOM 519 N N . GLU A 1 67 ? 15.466 2.492 -2.671 1.00 86.62 67 GLU A N 1
ATOM 520 C CA . GLU A 1 67 ? 14.301 3.354 -2.430 1.00 86.62 67 GLU A CA 1
ATOM 521 C C . GLU A 1 67 ? 12.975 2.570 -2.482 1.00 86.62 67 GLU A C 1
ATOM 523 O O . GLU A 1 67 ? 12.082 2.794 -1.666 1.00 86.62 67 GLU A O 1
ATOM 528 N N . LEU A 1 68 ? 12.845 1.609 -3.408 1.00 83.69 68 LEU A N 1
ATOM 529 C CA . LEU A 1 68 ? 11.643 0.778 -3.507 1.00 83.69 68 LEU A CA 1
ATOM 530 C C . LEU A 1 68 ? 11.571 -0.241 -2.363 1.00 83.69 68 LEU A C 1
ATOM 532 O O . LEU A 1 68 ? 10.486 -0.495 -1.844 1.00 83.69 68 LEU A O 1
ATOM 536 N N . VAL A 1 69 ? 12.717 -0.797 -1.960 1.00 88.50 69 VAL A N 1
ATOM 537 C CA . VAL A 1 69 ? 12.831 -1.701 -0.805 1.00 88.50 69 VAL A CA 1
ATOM 538 C C . VAL A 1 69 ? 12.365 -0.988 0.466 1.00 88.50 69 VAL A C 1
ATOM 540 O O . VAL A 1 69 ? 11.488 -1.497 1.163 1.00 88.50 69 VAL A O 1
ATOM 543 N N . GLN A 1 70 ? 12.879 0.219 0.714 1.00 90.12 70 GLN A N 1
ATOM 544 C CA . GLN A 1 70 ? 12.545 1.033 1.883 1.00 90.12 70 GLN A CA 1
ATOM 545 C C . GLN A 1 70 ? 11.065 1.422 1.913 1.00 90.12 70 GLN A C 1
ATOM 547 O O . GLN A 1 70 ? 10.411 1.247 2.938 1.00 90.12 70 GLN A O 1
ATOM 552 N N . LEU A 1 71 ? 10.498 1.883 0.792 1.00 86.62 71 LEU A N 1
ATOM 553 C CA . LEU A 1 71 ? 9.068 2.213 0.739 1.00 86.62 71 LEU A CA 1
ATOM 554 C C . LEU A 1 71 ? 8.175 0.980 0.919 1.00 86.62 71 LEU A C 1
ATOM 556 O O . LEU A 1 71 ? 7.102 1.085 1.507 1.00 86.62 71 LEU A O 1
ATOM 560 N N . HIS A 1 72 ? 8.595 -0.190 0.428 1.00 87.38 72 HIS A N 1
ATOM 561 C CA . HIS A 1 72 ? 7.860 -1.432 0.658 1.00 87.38 72 HIS A CA 1
ATOM 562 C C . HIS A 1 72 ? 7.918 -1.854 2.135 1.00 87.38 72 HIS A C 1
ATOM 564 O O . HIS A 1 72 ? 6.912 -2.299 2.677 1.00 87.38 72 HIS A O 1
ATOM 570 N N . GLN A 1 73 ? 9.058 -1.676 2.808 1.00 89.56 73 GLN A N 1
ATOM 571 C CA . GLN A 1 73 ? 9.182 -1.897 4.254 1.00 89.56 73 GLN A CA 1
ATOM 572 C C . GLN A 1 73 ? 8.315 -0.919 5.060 1.00 89.56 73 GLN A C 1
ATOM 574 O O . GLN A 1 73 ? 7.575 -1.354 5.938 1.00 89.56 73 GLN A O 1
ATOM 579 N N . GLU A 1 74 ? 8.342 0.377 4.726 1.00 88.38 74 GLU A N 1
ATOM 580 C CA . GLU A 1 74 ? 7.479 1.400 5.344 1.00 88.38 74 GLU A CA 1
ATOM 581 C C . GLU A 1 74 ? 5.997 1.031 5.186 1.00 88.38 74 GLU A C 1
ATOM 583 O O . GLU A 1 74 ? 5.210 1.172 6.120 1.00 88.38 74 GLU A O 1
ATOM 588 N N . TRP A 1 75 ? 5.615 0.507 4.018 1.00 86.62 75 TRP A N 1
ATOM 589 C CA . TRP A 1 75 ? 4.250 0.060 3.759 1.00 86.62 75 TRP A CA 1
ATOM 590 C C . TRP A 1 75 ? 3.816 -1.065 4.712 1.00 86.62 75 TRP A C 1
ATOM 592 O O . TRP A 1 75 ? 2.763 -0.947 5.338 1.00 86.62 75 TRP A O 1
ATOM 602 N N . HIS A 1 76 ? 4.635 -2.106 4.876 1.00 87.94 76 HIS A N 1
ATOM 603 C CA . HIS A 1 76 ? 4.373 -3.212 5.810 1.00 87.94 76 HIS A CA 1
ATOM 604 C C . HIS A 1 76 ? 4.284 -2.749 7.265 1.00 87.94 76 HIS A C 1
ATOM 606 O O . HIS A 1 76 ? 3.329 -3.089 7.964 1.00 87.94 76 HIS A O 1
ATOM 612 N N . LEU A 1 77 ? 5.222 -1.906 7.703 1.00 89.44 77 LEU A N 1
ATOM 613 C CA . LEU A 1 77 ? 5.230 -1.356 9.061 1.00 89.44 77 LEU A CA 1
ATOM 614 C C . LEU A 1 77 ? 3.963 -0.549 9.362 1.00 89.44 77 LEU A C 1
ATOM 616 O O . LEU A 1 77 ? 3.338 -0.753 10.402 1.00 89.44 77 LEU A O 1
ATOM 620 N N . ASN A 1 78 ? 3.535 0.311 8.437 1.00 87.12 78 ASN A N 1
ATOM 621 C CA . ASN A 1 78 ? 2.339 1.131 8.636 1.00 87.12 78 ASN A CA 1
ATOM 622 C C . ASN A 1 78 ? 1.063 0.284 8.667 1.00 87.12 78 ASN A C 1
ATOM 624 O O . ASN A 1 78 ? 0.151 0.560 9.445 1.00 87.12 78 ASN A O 1
ATOM 628 N N . TYR A 1 79 ? 1.009 -0.785 7.873 1.00 86.69 79 TYR A N 1
ATOM 629 C CA . TYR A 1 79 ? -0.097 -1.738 7.917 1.00 86.69 79 TYR A CA 1
ATOM 630 C C . TYR A 1 79 ? -0.118 -2.547 9.218 1.00 86.69 79 TYR A C 1
ATOM 632 O O . TYR A 1 79 ? -1.189 -2.726 9.798 1.00 86.69 79 TYR A O 1
ATOM 640 N N . ALA A 1 80 ? 1.040 -2.981 9.720 1.00 89.19 80 ALA A N 1
ATOM 641 C CA . ALA A 1 80 ? 1.159 -3.656 11.013 1.00 89.19 80 ALA A CA 1
ATOM 642 C C . ALA A 1 80 ? 0.734 -2.747 12.175 1.00 89.19 80 ALA A C 1
ATOM 644 O O . ALA A 1 80 ? -0.016 -3.167 13.059 1.00 89.19 80 ALA A O 1
ATOM 645 N N . GLN A 1 81 ? 1.145 -1.479 12.139 1.00 89.38 81 GLN A N 1
ATOM 646 C CA . GLN A 1 81 ? 0.738 -0.485 13.125 1.00 89.38 81 GLN A CA 1
ATOM 647 C C . GLN A 1 81 ? -0.774 -0.235 13.085 1.00 89.38 81 GLN A C 1
ATOM 649 O O . GLN A 1 81 ? -1.417 -0.233 14.135 1.00 89.38 81 GLN A O 1
ATOM 654 N N . ALA A 1 82 ? -1.359 -0.081 11.894 1.00 88.00 82 ALA A N 1
ATOM 655 C CA . ALA A 1 82 ? -2.800 0.094 11.762 1.00 88.00 82 ALA A CA 1
ATOM 656 C C . ALA A 1 82 ? -3.574 -1.137 12.255 1.00 88.00 82 ALA A C 1
ATOM 658 O O . ALA A 1 82 ? -4.544 -0.985 12.992 1.00 88.00 82 ALA A O 1
ATOM 659 N N . ALA A 1 83 ? -3.119 -2.353 11.929 1.00 88.19 83 ALA A N 1
ATOM 660 C CA . ALA A 1 83 ? -3.705 -3.593 12.440 1.00 88.19 83 ALA A CA 1
ATOM 661 C C . ALA A 1 83 ? -3.721 -3.620 13.977 1.00 88.19 83 ALA A C 1
ATOM 663 O O . ALA A 1 83 ? -4.757 -3.885 14.583 1.00 88.19 83 ALA A O 1
ATOM 664 N N . SER A 1 84 ? -2.594 -3.272 14.604 1.00 90.25 84 SER A N 1
ATOM 665 C CA . SER A 1 84 ? -2.460 -3.192 16.063 1.00 90.25 84 SER A CA 1
ATOM 666 C C . SER A 1 84 ? -3.419 -2.176 16.691 1.00 90.25 84 SER A C 1
ATOM 668 O O . SER A 1 84 ? -4.092 -2.462 17.685 1.00 90.25 84 SER A O 1
ATOM 670 N N . GLN A 1 85 ? -3.545 -0.995 16.082 1.00 90.19 85 GLN A N 1
ATOM 671 C CA . GLN A 1 85 ? -4.453 0.048 16.558 1.00 90.19 85 GLN A CA 1
ATOM 672 C C . GLN A 1 85 ? -5.924 -0.367 16.401 1.00 90.19 85 GLN A C 1
ATOM 674 O O . GLN A 1 85 ? -6.714 -0.162 17.322 1.00 90.19 85 GLN A O 1
ATOM 679 N N . LEU A 1 86 ? -6.293 -1.037 15.308 1.00 87.69 86 LEU A N 1
ATOM 680 C CA . LEU A 1 86 ? -7.645 -1.580 15.131 1.00 87.69 86 LEU A CA 1
ATOM 681 C C . LEU A 1 86 ? -7.982 -2.656 16.156 1.00 87.69 86 LEU A C 1
ATOM 683 O O . LEU A 1 86 ? -9.047 -2.603 16.766 1.00 87.69 86 LEU A O 1
ATOM 687 N N . GLN A 1 87 ? -7.064 -3.596 16.391 1.00 88.19 87 GLN A N 1
ATOM 688 C CA . GLN A 1 87 ? -7.222 -4.615 17.433 1.00 88.19 87 GLN A CA 1
ATOM 689 C C . GLN A 1 87 ? -7.342 -3.990 18.835 1.00 88.19 87 GLN A C 1
ATOM 691 O O . GLN A 1 87 ? -7.986 -4.556 19.715 1.00 88.19 87 GLN A O 1
ATOM 696 N N . SER A 1 88 ? -6.777 -2.795 19.025 1.00 89.75 88 SER A N 1
ATOM 697 C CA . SER A 1 88 ? -6.866 -2.004 20.259 1.00 89.75 88 SER A CA 1
ATOM 698 C C . SER A 1 88 ? -8.107 -1.096 20.336 1.00 89.75 88 SER A C 1
ATOM 700 O O . SER A 1 88 ? -8.263 -0.364 21.313 1.00 89.75 88 SER A O 1
ATOM 702 N N . GLY A 1 89 ? -8.994 -1.122 19.334 1.00 87.38 89 GLY A N 1
ATOM 703 C CA . GLY A 1 89 ? -10.272 -0.401 19.339 1.00 87.38 89 GLY A CA 1
ATOM 704 C C . GLY A 1 89 ? -10.267 0.985 18.684 1.00 87.38 89 GLY A C 1
ATOM 705 O O . GLY A 1 89 ? -11.245 1.721 18.827 1.00 87.38 89 GLY A O 1
ATOM 706 N N . PHE A 1 90 ? -9.206 1.360 17.964 1.00 87.88 90 PHE A N 1
ATOM 707 C CA . PHE A 1 90 ? -9.213 2.568 17.132 1.00 87.88 90 PHE A CA 1
ATOM 708 C C . PHE A 1 90 ? -10.129 2.385 15.915 1.00 87.88 90 PHE A C 1
ATOM 710 O O . PHE A 1 90 ? -10.375 1.266 15.466 1.00 87.88 90 PHE A O 1
ATOM 717 N N . SER A 1 91 ? -10.642 3.486 15.360 1.00 85.69 91 SER A N 1
ATOM 718 C CA . SER A 1 91 ? -11.471 3.431 14.153 1.00 85.69 91 SER A CA 1
ATOM 719 C C . SER A 1 91 ? -10.616 3.509 12.891 1.00 85.69 91 SER A C 1
ATOM 721 O O . SER A 1 91 ? -9.640 4.256 12.831 1.00 85.69 91 SER A O 1
ATOM 723 N N . MET A 1 92 ? -11.031 2.811 11.833 1.00 80.50 92 MET A N 1
ATOM 724 C CA . MET A 1 92 ? -10.333 2.877 10.544 1.00 80.50 92 MET A CA 1
ATOM 725 C C . MET A 1 92 ? -10.273 4.284 9.953 1.00 80.50 92 MET A C 1
ATOM 727 O O . MET A 1 92 ? -9.315 4.604 9.254 1.00 80.50 92 MET A O 1
ATOM 731 N N . ASP A 1 93 ? -11.264 5.129 10.234 1.00 82.19 93 ASP A N 1
ATOM 732 C CA . ASP A 1 93 ? -11.293 6.500 9.723 1.00 82.19 93 ASP A CA 1
ATOM 733 C C . ASP A 1 93 ? -10.089 7.311 10.212 1.00 82.19 93 ASP A C 1
ATOM 735 O O . ASP A 1 93 ? -9.534 8.092 9.445 1.00 82.19 93 ASP A O 1
ATOM 739 N N . THR A 1 94 ? -9.623 7.062 11.442 1.00 79.50 94 THR A N 1
ATOM 740 C CA . THR A 1 94 ? -8.426 7.725 11.987 1.00 79.50 94 THR A CA 1
ATOM 741 C C . THR A 1 94 ? -7.110 7.222 11.399 1.00 79.50 94 THR A C 1
ATOM 743 O O . THR A 1 94 ? -6.108 7.918 11.490 1.00 79.50 94 THR A O 1
ATOM 746 N N . LEU A 1 95 ? -7.106 6.038 10.783 1.00 80.81 95 LEU A N 1
ATOM 747 C CA . LEU A 1 95 ? -5.896 5.367 10.284 1.00 80.81 95 LEU A CA 1
ATOM 748 C C . LEU A 1 95 ? -5.749 5.473 8.766 1.00 80.81 95 LEU A C 1
ATOM 750 O O . LEU A 1 95 ? -4.709 5.150 8.190 1.00 80.81 95 LEU A O 1
ATOM 754 N N . ARG A 1 96 ? -6.825 5.892 8.098 1.00 79.88 96 ARG A N 1
ATOM 755 C CA . ARG A 1 96 ? -6.945 5.862 6.646 1.00 79.88 96 ARG A CA 1
ATOM 756 C C . ARG A 1 96 ? -5.949 6.783 5.959 1.00 79.88 96 ARG A C 1
ATOM 758 O O . ARG A 1 96 ? -5.374 6.385 4.950 1.00 79.88 96 ARG A O 1
ATOM 765 N N . GLU A 1 97 ? -5.747 7.983 6.498 1.00 80.31 97 GLU A N 1
ATOM 766 C CA . GLU A 1 97 ? -4.829 8.968 5.917 1.00 80.31 97 GLU A CA 1
ATOM 767 C C . GLU A 1 97 ? -3.388 8.446 5.894 1.00 80.31 97 GLU A C 1
ATOM 769 O O . GLU A 1 97 ? -2.736 8.511 4.850 1.00 80.31 97 GLU A O 1
ATOM 774 N N . ASP A 1 98 ? -2.931 7.836 6.989 1.00 77.44 98 ASP A N 1
ATOM 775 C CA . ASP A 1 98 ? -1.575 7.288 7.106 1.00 77.44 98 ASP A CA 1
ATOM 776 C C . ASP A 1 98 ? -1.359 6.080 6.179 1.00 77.44 98 ASP A C 1
ATOM 778 O O . ASP A 1 98 ? -0.351 5.995 5.468 1.00 77.44 98 ASP A O 1
ATOM 782 N N . LEU A 1 99 ? -2.340 5.171 6.112 1.00 78.62 99 LEU A N 1
ATOM 783 C CA . LEU A 1 99 ? -2.299 4.016 5.208 1.00 78.62 99 LEU A CA 1
ATOM 784 C C . LEU A 1 99 ? -2.312 4.438 3.733 1.00 78.62 99 LEU A C 1
ATOM 786 O O . LEU A 1 99 ? -1.587 3.872 2.905 1.00 78.62 99 LEU A O 1
ATOM 790 N N . ASP A 1 100 ? -3.122 5.441 3.393 1.00 79.38 100 ASP A N 1
ATOM 791 C CA . ASP A 1 100 ? -3.203 5.974 2.039 1.00 79.38 100 ASP A CA 1
ATOM 792 C C . ASP A 1 100 ? -1.929 6.741 1.661 1.00 79.38 100 ASP A C 1
ATOM 794 O O . ASP A 1 100 ? -1.489 6.640 0.512 1.00 79.38 100 ASP A O 1
ATOM 798 N N . ALA A 1 101 ? -1.296 7.456 2.597 1.00 81.75 101 ALA A N 1
ATOM 799 C CA . ALA A 1 101 ? -0.075 8.218 2.350 1.00 81.75 101 ALA A CA 1
ATOM 800 C C . ALA A 1 101 ? 1.074 7.322 1.867 1.00 81.75 101 ALA A C 1
ATOM 802 O O . ALA A 1 101 ? 1.646 7.573 0.801 1.00 81.75 101 ALA A O 1
ATOM 803 N N . THR A 1 102 ? 1.388 6.243 2.586 1.00 76.31 102 THR A N 1
ATOM 804 C CA . THR A 1 102 ? 2.508 5.356 2.219 1.00 76.31 102 THR A CA 1
ATOM 805 C C . THR A 1 102 ? 2.209 4.543 0.967 1.00 76.31 102 THR A C 1
ATOM 807 O O . THR A 1 102 ? 3.073 4.423 0.093 1.00 76.31 102 THR A O 1
ATOM 810 N N . ARG A 1 103 ? 0.956 4.104 0.783 1.00 77.88 103 ARG A N 1
ATOM 811 C CA . ARG A 1 103 ? 0.515 3.511 -0.489 1.00 77.88 103 ARG A CA 1
ATOM 812 C C . ARG A 1 103 ? 0.721 4.483 -1.652 1.00 77.88 103 ARG A C 1
ATOM 814 O O . ARG A 1 103 ? 1.209 4.085 -2.708 1.00 77.88 103 ARG A O 1
ATOM 821 N N . ASN A 1 104 ? 0.362 5.755 -1.483 1.00 78.06 104 ASN A N 1
ATOM 822 C CA . ASN A 1 104 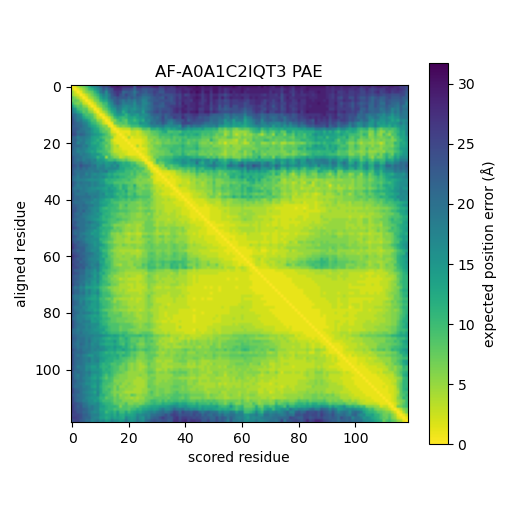? 0.493 6.765 -2.533 1.00 78.06 104 ASN A CA 1
ATOM 823 C C . ASN A 1 104 ? 1.965 7.081 -2.851 1.00 78.06 104 ASN A C 1
ATOM 825 O O . ASN A 1 104 ? 2.289 7.267 -4.027 1.00 78.06 104 ASN A O 1
ATOM 829 N N . LYS A 1 105 ? 2.866 7.088 -1.855 1.00 81.12 105 LYS A N 1
ATOM 830 C CA . LYS A 1 105 ? 4.322 7.203 -2.081 1.00 81.12 105 LYS A CA 1
ATOM 831 C C . LYS A 1 105 ? 4.839 6.042 -2.931 1.00 81.12 105 LYS A C 1
ATOM 833 O O . LYS A 1 105 ? 5.466 6.273 -3.966 1.00 81.12 105 LYS A O 1
ATOM 838 N N . LEU A 1 106 ? 4.514 4.808 -2.536 1.00 78.12 106 LEU A N 1
ATOM 839 C CA . LEU A 1 106 ? 4.930 3.594 -3.238 1.00 78.12 106 LEU A CA 1
ATOM 840 C C . LEU A 1 106 ? 4.373 3.564 -4.670 1.00 78.12 106 LEU A C 1
ATOM 842 O O . LEU A 1 106 ? 5.115 3.333 -5.624 1.00 78.12 106 LEU A O 1
ATOM 846 N N . ARG A 1 107 ? 3.091 3.908 -4.841 1.00 76.12 107 ARG A N 1
ATOM 847 C CA . ARG A 1 107 ? 2.445 4.055 -6.152 1.00 76.12 107 ARG A CA 1
ATOM 848 C C . ARG A 1 107 ? 3.165 5.080 -7.029 1.00 76.12 107 ARG A C 1
ATOM 850 O O . ARG A 1 107 ? 3.489 4.772 -8.170 1.00 76.12 107 ARG A O 1
ATOM 857 N N . THR A 1 108 ? 3.449 6.268 -6.495 1.00 77.06 108 THR A N 1
ATOM 858 C CA . THR A 1 108 ? 4.101 7.356 -7.242 1.00 77.06 108 THR A CA 1
ATOM 859 C C . THR A 1 108 ? 5.492 6.951 -7.719 1.00 77.06 108 THR A C 1
ATOM 861 O O . THR A 1 108 ? 5.865 7.245 -8.856 1.00 77.06 108 THR A O 1
ATOM 864 N N . LEU A 1 109 ? 6.269 6.263 -6.874 1.00 77.00 109 LEU A N 1
ATOM 865 C CA . LEU A 1 109 ? 7.582 5.756 -7.26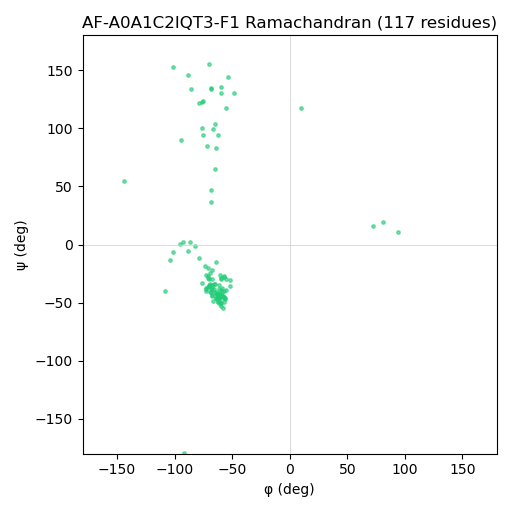9 1.00 77.00 109 LEU A CA 1
ATOM 866 C C . LEU A 1 109 ? 7.456 4.745 -8.413 1.00 77.00 109 LEU A C 1
ATOM 868 O O . LEU A 1 109 ? 8.192 4.831 -9.400 1.00 77.00 109 LEU A O 1
ATOM 872 N N . ILE A 1 110 ? 6.499 3.823 -8.298 1.00 73.56 110 ILE A N 1
ATOM 873 C CA . ILE A 1 110 ? 6.263 2.799 -9.311 1.00 73.56 110 ILE A CA 1
ATOM 874 C C . ILE A 1 110 ? 5.859 3.437 -10.640 1.00 73.56 110 ILE A C 1
ATOM 876 O O . ILE A 1 110 ? 6.478 3.135 -11.656 1.00 73.56 110 ILE A O 1
ATOM 880 N N . GLU A 1 111 ? 4.881 4.349 -10.625 1.00 71.19 111 GLU A N 1
ATOM 881 C CA . GLU A 1 111 ? 4.378 5.081 -11.796 1.00 71.19 111 GLU A CA 1
ATOM 882 C C . GLU A 1 111 ? 5.499 5.850 -12.510 1.00 71.19 111 GLU A C 1
ATOM 884 O O . GLU A 1 111 ? 5.665 5.718 -13.725 1.00 71.19 111 GLU A O 1
ATOM 889 N N . ARG A 1 112 ? 6.358 6.550 -11.754 1.00 73.31 112 ARG A N 1
ATOM 890 C CA . ARG A 1 112 ? 7.541 7.232 -12.307 1.00 73.31 112 ARG A CA 1
ATOM 891 C C . ARG A 1 112 ? 8.492 6.270 -13.017 1.00 73.31 112 ARG A C 1
ATOM 893 O O . ARG A 1 112 ? 8.992 6.591 -14.092 1.00 73.31 112 ARG A O 1
ATOM 900 N N . LYS A 1 113 ? 8.753 5.101 -12.430 1.00 67.81 113 LYS A N 1
ATOM 901 C CA . LYS A 1 113 ? 9.707 4.113 -12.963 1.00 67.81 113 LYS A CA 1
ATOM 902 C C . LYS A 1 113 ? 9.210 3.408 -14.225 1.00 67.81 113 LYS A C 1
ATOM 904 O O . LYS A 1 113 ? 10.027 3.019 -15.053 1.00 67.81 113 LYS A O 1
ATOM 909 N N . ILE A 1 114 ? 7.897 3.294 -14.402 1.00 63.47 114 ILE A N 1
ATOM 910 C CA . ILE A 1 114 ? 7.273 2.724 -15.607 1.00 63.47 114 ILE A CA 1
ATOM 911 C C . ILE A 1 114 ? 6.917 3.771 -16.670 1.00 63.47 114 ILE A C 1
ATOM 913 O O . ILE A 1 114 ? 6.357 3.417 -17.705 1.00 63.47 114 ILE A O 1
ATOM 917 N N . GLY A 1 115 ? 7.243 5.047 -16.436 1.00 56.31 115 GLY A N 1
ATOM 918 C CA . GLY A 1 115 ? 6.952 6.140 -17.366 1.00 56.31 115 GLY A CA 1
ATOM 919 C C . GLY A 1 115 ? 5.470 6.521 -17.443 1.00 56.31 115 GLY A C 1
ATOM 920 O O . GLY A 1 115 ? 5.076 7.213 -18.380 1.00 56.31 115 GLY A O 1
ATOM 921 N N . LEU A 1 116 ? 4.649 6.097 -16.476 1.00 51.91 116 LEU A N 1
ATOM 922 C CA . LEU A 1 116 ? 3.263 6.545 -16.356 1.00 51.91 116 LEU A CA 1
ATOM 923 C C . LEU A 1 116 ? 3.228 7.853 -15.558 1.00 51.91 116 LEU A C 1
ATOM 925 O O . LEU A 1 116 ? 3.887 7.992 -14.526 1.00 51.91 116 LEU A O 1
ATOM 929 N N . ARG A 1 117 ? 2.471 8.845 -16.039 1.00 42.09 117 ARG A N 1
ATOM 930 C CA . ARG A 1 117 ? 2.241 10.064 -15.254 1.00 42.09 117 ARG A CA 1
ATOM 931 C C . ARG A 1 117 ? 1.376 9.713 -14.037 1.00 42.09 117 ARG A C 1
ATOM 933 O O . ARG A 1 117 ? 0.369 9.032 -14.226 1.00 42.09 117 ARG A O 1
ATOM 940 N N . PRO A 1 118 ? 1.727 10.193 -12.830 1.00 44.22 118 PRO A N 1
ATOM 941 C CA . PRO A 1 118 ? 0.833 10.084 -11.686 1.00 44.22 118 PRO A CA 1
ATOM 942 C C . PRO A 1 118 ? -0.473 10.822 -12.002 1.00 44.22 118 PRO A C 1
ATOM 944 O O . PRO A 1 118 ? -0.436 11.944 -12.518 1.00 44.22 118 PRO A O 1
ATOM 947 N N . ALA A 1 119 ? -1.598 10.149 -11.763 1.00 50.66 119 ALA A N 1
ATOM 948 C CA . ALA A 1 119 ? -2.945 10.683 -11.969 1.00 50.66 119 ALA A CA 1
ATOM 949 C C . ALA A 1 119 ? -3.378 11.635 -10.848 1.00 50.66 119 ALA A C 1
ATOM 951 O O . ALA A 1 119 ? -2.965 11.408 -9.685 1.00 50.66 119 ALA A O 1
#

Nearest PDB structures (foldseek):
  3b13-assembly1_C  TM=2.989E-01  e=1.417E+00  Homo sapiens
  2kbw-assembly1_A  TM=2.554E-01  e=1.833E+00  Homo sapiens